Protein AF-A0A924FZG4-F1 (afdb_monomer_lite)

Structure (mmCIF, N/CA/C/O backbone):
data_AF-A0A924FZG4-F1
#
_entry.id   AF-A0A924FZG4-F1
#
loop_
_atom_site.group_PDB
_atom_site.id
_atom_site.type_symbol
_atom_site.label_atom_id
_atom_site.label_alt_id
_atom_site.label_comp_id
_atom_site.label_asym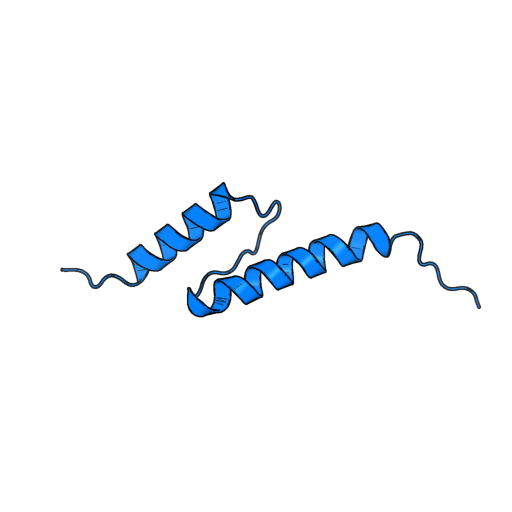_id
_atom_site.label_entity_id
_atom_site.label_seq_id
_atom_site.pdbx_PDB_ins_code
_atom_site.Cartn_x
_atom_site.Cartn_y
_atom_site.Cartn_z
_atom_site.occupancy
_atom_site.B_iso_or_equiv
_atom_site.auth_seq_id
_atom_site.auth_comp_id
_atom_site.auth_asym_id
_atom_site.auth_atom_id
_atom_site.pdbx_PDB_model_num
ATOM 1 N N . GLY A 1 1 ? 30.180 -4.750 -20.326 1.00 82.00 1 GLY A N 1
ATOM 2 C CA . GLY A 1 1 ? 28.824 -5.335 -20.354 1.00 82.00 1 GLY A CA 1
ATOM 3 C C . GLY A 1 1 ? 27.797 -4.228 -20.228 1.00 82.00 1 GLY A C 1
ATOM 4 O O . GLY A 1 1 ? 28.094 -3.241 -19.570 1.00 82.00 1 GLY A O 1
ATOM 5 N N . VAL A 1 2 ? 26.631 -4.370 -20.859 1.00 79.19 2 VAL A N 1
ATOM 6 C CA . VAL A 1 2 ? 25.521 -3.399 -20.810 1.00 79.19 2 VAL A CA 1
ATOM 7 C C . VAL A 1 2 ? 24.396 -3.995 -19.966 1.00 79.19 2 VAL A C 1
ATOM 9 O O . VAL A 1 2 ? 24.108 -5.182 -20.097 1.00 79.19 2 VAL A O 1
ATOM 12 N N . LYS A 1 3 ? 23.778 -3.199 -19.088 1.00 85.81 3 LYS A N 1
ATOM 13 C CA . LYS A 1 3 ? 22.610 -3.616 -18.297 1.00 85.81 3 LYS A CA 1
ATOM 14 C C . LYS A 1 3 ? 21.340 -3.021 -18.906 1.00 85.81 3 LYS A C 1
ATOM 16 O O . LYS A 1 3 ? 21.325 -1.838 -19.234 1.00 85.81 3 LYS A O 1
ATOM 21 N N . GLY A 1 4 ? 20.286 -3.825 -19.040 1.00 86.31 4 GLY A N 1
ATOM 22 C CA . GLY A 1 4 ? 18.964 -3.342 -19.440 1.00 86.31 4 GLY A CA 1
ATOM 23 C C . GLY A 1 4 ? 18.275 -2.616 -18.284 1.00 86.31 4 GLY A C 1
ATOM 24 O O . GLY A 1 4 ? 18.228 -3.142 -17.177 1.00 86.31 4 GLY A O 1
ATOM 25 N N . ILE A 1 5 ? 17.758 -1.412 -18.540 1.00 86.56 5 ILE A N 1
ATOM 26 C CA . ILE A 1 5 ? 17.029 -0.594 -17.549 1.00 86.56 5 ILE A CA 1
ATOM 27 C C . ILE A 1 5 ? 15.657 -0.109 -18.044 1.00 86.56 5 ILE A C 1
ATOM 29 O O . ILE A 1 5 ? 14.973 0.612 -17.324 1.00 86.56 5 ILE A O 1
ATOM 33 N N . GLY A 1 6 ? 15.250 -0.483 -19.264 1.00 90.06 6 GLY A N 1
ATOM 34 C CA . GLY A 1 6 ? 14.077 0.092 -19.939 1.00 90.06 6 GLY A CA 1
ATOM 35 C C . GLY A 1 6 ? 12.761 -0.067 -19.171 1.00 90.06 6 GLY A C 1
ATOM 36 O O . GLY A 1 6 ? 11.904 0.805 -19.242 1.00 90.06 6 GLY A O 1
ATOM 37 N N . GLU A 1 7 ? 12.628 -1.128 -18.376 1.00 91.06 7 GLU A N 1
ATOM 38 C CA . GLU A 1 7 ? 11.420 -1.402 -17.589 1.00 91.06 7 GLU A CA 1
ATOM 39 C C . GLU A 1 7 ? 11.466 -0.821 -16.169 1.00 91.06 7 GLU A C 1
ATOM 41 O O . GLU A 1 7 ? 10.451 -0.814 -15.474 1.00 91.06 7 GLU A O 1
ATOM 46 N N . GLY A 1 8 ? 12.614 -0.299 -15.719 1.00 88.00 8 GLY A N 1
ATOM 47 C CA . GLY A 1 8 ? 12.775 0.204 -14.350 1.00 88.00 8 GLY A CA 1
ATOM 48 C C . GLY A 1 8 ? 11.766 1.303 -14.003 1.00 88.00 8 GLY A C 1
ATOM 49 O O . GLY A 1 8 ? 11.248 1.336 -12.889 1.00 88.00 8 GLY A O 1
ATOM 50 N N . GLY A 1 9 ? 11.416 2.141 -14.985 1.00 88.88 9 GLY A N 1
ATOM 51 C CA . GLY A 1 9 ? 10.394 3.179 -14.846 1.00 88.88 9 GLY A CA 1
ATOM 52 C C . GLY A 1 9 ? 8.954 2.661 -14.770 1.00 88.88 9 GLY A C 1
ATOM 53 O O . GLY A 1 9 ? 8.090 3.387 -14.301 1.00 88.88 9 GLY A O 1
ATOM 54 N N . ALA A 1 10 ? 8.673 1.427 -15.189 1.00 91.75 10 ALA A N 1
ATOM 55 C CA . ALA A 1 10 ? 7.347 0.818 -15.069 1.00 91.75 10 ALA A CA 1
ATOM 56 C C . ALA A 1 10 ? 7.235 -0.078 -13.825 1.00 91.75 10 ALA A C 1
ATOM 58 O O . ALA A 1 10 ? 6.183 -0.123 -13.193 1.00 91.75 10 ALA A O 1
ATOM 59 N N . ILE A 1 11 ? 8.321 -0.764 -13.450 1.00 91.81 11 ILE A N 1
ATOM 60 C CA . ILE A 1 11 ? 8.340 -1.733 -12.344 1.00 91.81 11 ILE A CA 1
ATOM 61 C C . ILE A 1 11 ? 8.511 -1.045 -10.985 1.00 91.81 11 ILE A C 1
ATOM 63 O O . ILE A 1 11 ? 7.798 -1.368 -10.036 1.00 91.81 11 ILE A O 1
ATOM 67 N N . ALA A 1 12 ? 9.450 -0.100 -10.863 1.00 93.81 12 ALA A N 1
ATOM 68 C CA . ALA A 1 12 ? 9.782 0.491 -9.567 1.00 93.81 12 ALA A CA 1
ATOM 69 C C . ALA A 1 12 ? 8.678 1.408 -9.000 1.00 93.81 12 ALA A C 1
ATOM 71 O O . ALA A 1 12 ? 8.390 1.303 -7.803 1.00 93.81 12 ALA A O 1
ATOM 72 N N . PRO A 1 13 ? 8.011 2.271 -9.798 1.00 96.31 13 PRO A N 1
ATOM 73 C CA . PRO A 1 13 ? 7.006 3.185 -9.256 1.00 96.31 13 PRO A CA 1
ATOM 74 C C . PRO A 1 13 ? 5.810 2.530 -8.552 1.00 96.31 13 PRO A C 1
ATOM 76 O O . PRO A 1 13 ? 5.508 2.965 -7.441 1.00 96.31 13 PRO A O 1
ATOM 79 N N . PRO A 1 14 ? 5.129 1.496 -9.091 1.00 95.00 14 PRO A N 1
ATOM 80 C CA . PRO A 1 14 ? 3.986 0.903 -8.394 1.00 95.00 14 PRO A CA 1
ATOM 81 C C . PRO A 1 14 ? 4.378 0.279 -7.049 1.00 95.00 14 PRO A C 1
ATOM 83 O O . PRO A 1 14 ? 3.618 0.395 -6.089 1.00 95.00 14 PRO A O 1
ATOM 86 N N . ALA A 1 15 ? 5.572 -0.315 -6.944 1.00 95.00 15 ALA A N 1
ATOM 87 C CA . ALA A 1 15 ? 6.077 -0.855 -5.682 1.00 95.00 15 ALA A CA 1
ATOM 88 C C . ALA A 1 15 ? 6.388 0.257 -4.665 1.00 95.00 15 ALA A C 1
ATOM 90 O O . ALA A 1 15 ? 5.984 0.166 -3.507 1.00 95.00 15 ALA A O 1
ATOM 91 N N . ALA A 1 16 ? 7.052 1.334 -5.099 1.00 97.06 16 ALA A N 1
ATOM 92 C CA . ALA A 1 16 ? 7.348 2.481 -4.240 1.00 97.06 16 ALA A CA 1
ATOM 93 C C . ALA A 1 16 ? 6.066 3.148 -3.714 1.00 97.06 16 ALA A C 1
ATOM 95 O O . ALA A 1 16 ? 5.971 3.456 -2.527 1.00 97.06 16 ALA A O 1
ATOM 96 N N . ILE A 1 17 ? 5.059 3.311 -4.577 1.00 97.00 17 ILE A N 1
ATOM 97 C CA . ILE A 1 17 ? 3.754 3.869 -4.205 1.00 97.00 17 ILE A CA 1
ATOM 98 C C . ILE A 1 17 ? 3.034 2.948 -3.213 1.00 97.00 17 ILE A C 1
ATOM 100 O O . ILE A 1 17 ? 2.540 3.428 -2.196 1.00 97.00 17 ILE A O 1
ATOM 104 N N . ALA A 1 18 ? 2.994 1.636 -3.467 1.00 97.75 18 ALA A N 1
ATOM 105 C CA . ALA A 1 18 ? 2.358 0.683 -2.557 1.00 97.75 18 ALA A CA 1
ATOM 106 C C . ALA A 1 18 ? 3.010 0.690 -1.165 1.00 97.75 18 ALA A C 1
ATOM 108 O O . ALA A 1 18 ? 2.306 0.736 -0.157 1.00 97.75 18 ALA A O 1
ATOM 109 N N . ASN A 1 19 ? 4.344 0.734 -1.108 1.00 98.00 19 ASN A N 1
ATOM 110 C CA . ASN A 1 19 ? 5.082 0.826 0.150 1.00 98.00 19 ASN A CA 1
ATOM 111 C C . ASN A 1 19 ? 4.795 2.135 0.893 1.00 98.00 19 ASN A C 1
ATOM 113 O O . ASN A 1 19 ? 4.594 2.104 2.102 1.00 98.00 19 ASN A O 1
ATOM 117 N N . ALA A 1 20 ? 4.726 3.267 0.186 1.00 98.44 20 ALA A N 1
ATOM 118 C CA . ALA A 1 20 ? 4.394 4.556 0.792 1.00 98.44 20 ALA A CA 1
ATOM 119 C C . ALA A 1 20 ? 2.972 4.574 1.375 1.00 98.44 20 ALA A C 1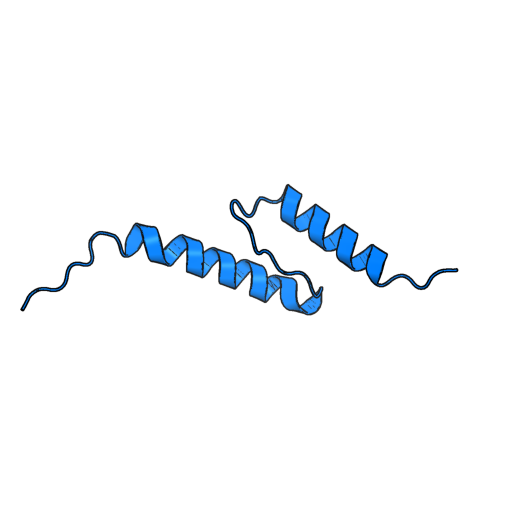
ATOM 121 O O . ALA A 1 20 ? 2.755 5.102 2.465 1.00 98.44 20 ALA A O 1
ATOM 122 N N . VAL A 1 21 ? 2.005 3.962 0.681 1.00 98.38 21 VAL A N 1
ATOM 123 C CA . VAL A 1 21 ? 0.643 3.812 1.209 1.00 98.38 21 VAL A CA 1
ATOM 124 C C . VAL A 1 21 ? 0.640 2.935 2.459 1.00 98.38 21 VAL A C 1
ATOM 126 O O . VAL A 1 21 ? 0.059 3.333 3.466 1.00 98.38 21 VAL A O 1
ATOM 129 N N . ASN A 1 22 ? 1.296 1.772 2.425 1.00 98.38 22 ASN A N 1
ATOM 130 C CA . ASN A 1 22 ? 1.363 0.890 3.589 1.00 98.38 22 ASN A CA 1
ATOM 131 C C . ASN A 1 22 ? 2.055 1.562 4.772 1.00 98.38 22 ASN A C 1
ATOM 133 O O . ASN A 1 22 ? 1.550 1.450 5.883 1.00 98.38 22 ASN A O 1
ATOM 137 N N . ASP A 1 23 ? 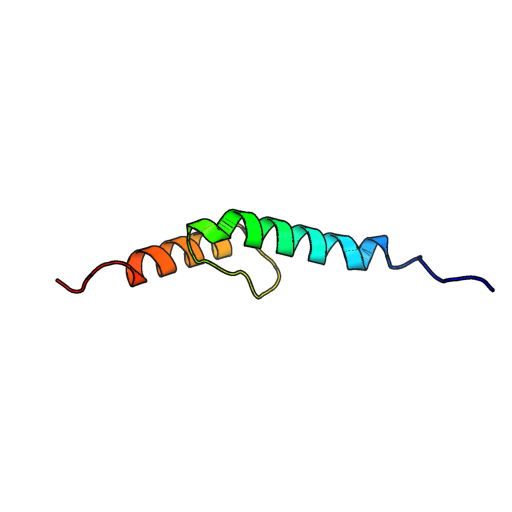3.136 2.314 4.546 1.00 98.62 23 ASP A N 1
ATOM 138 C CA . ASP A 1 23 ? 3.821 3.051 5.608 1.00 98.62 23 ASP A CA 1
ATOM 139 C C . ASP A 1 23 ? 2.904 4.083 6.283 1.00 98.62 23 ASP A C 1
ATOM 141 O O . ASP A 1 23 ? 2.794 4.100 7.510 1.00 98.62 23 ASP A O 1
ATOM 145 N N . ALA A 1 24 ? 2.142 4.848 5.495 1.00 98.31 24 ALA A N 1
ATOM 146 C CA . ALA A 1 24 ? 1.160 5.803 6.011 1.00 98.31 24 ALA A CA 1
ATOM 147 C C . ALA A 1 24 ? 0.023 5.143 6.819 1.00 98.31 24 ALA A C 1
ATOM 149 O O . ALA A 1 24 ? -0.558 5.771 7.704 1.00 98.31 24 ALA A O 1
ATOM 150 N N . LEU A 1 25 ? -0.299 3.879 6.530 1.00 97.94 25 LEU A N 1
ATOM 151 C CA . LEU A 1 25 ? -1.372 3.125 7.183 1.00 97.94 25 LEU A CA 1
ATOM 152 C C . LEU A 1 25 ? -0.917 2.349 8.430 1.00 97.94 25 LEU A C 1
ATOM 154 O O . LEU A 1 25 ? -1.767 1.875 9.189 1.00 97.94 25 LEU A O 1
ATOM 158 N N . ARG A 1 26 ? 0.393 2.270 8.705 1.00 97.81 26 ARG A N 1
ATOM 159 C CA . ARG A 1 26 ? 0.950 1.545 9.866 1.00 97.81 26 ARG A CA 1
ATOM 160 C C . ARG A 1 26 ? 0.319 1.927 11.209 1.00 97.81 26 ARG A C 1
ATOM 162 O O . ARG A 1 26 ? 0.008 1.005 11.964 1.00 97.81 26 ARG A O 1
ATOM 169 N N . PRO A 1 27 ? 0.069 3.215 11.533 1.00 97.06 27 PRO A N 1
ATOM 170 C CA . PRO A 1 27 ? -0.556 3.589 12.806 1.00 97.06 27 PRO A CA 1
ATOM 171 C C . PRO A 1 27 ? -1.977 3.040 12.977 1.00 97.06 27 PRO A C 1
ATOM 173 O O . PRO A 1 27 ? -2.462 2.940 14.098 1.00 97.06 27 PRO A O 1
ATOM 176 N N . LEU A 1 28 ? -2.636 2.685 11.870 1.00 96.31 28 LEU A N 1
ATOM 177 C CA . LEU A 1 28 ? -3.995 2.150 11.835 1.00 96.31 28 LEU A CA 1
ATOM 178 C C . LEU A 1 28 ? -4.024 0.617 11.773 1.00 96.31 28 LEU A C 1
ATOM 180 O O . LEU A 1 28 ? -5.106 0.045 11.687 1.00 96.31 28 LEU A O 1
ATOM 184 N N . ARG A 1 29 ? -2.856 -0.047 11.772 1.00 95.94 29 ARG A N 1
ATOM 185 C CA . ARG A 1 29 ? -2.718 -1.508 11.611 1.00 95.94 29 ARG A CA 1
ATOM 186 C C . ARG A 1 29 ? -3.410 -2.044 10.348 1.00 95.94 29 ARG A C 1
ATOM 188 O O . ARG A 1 29 ? -3.919 -3.161 10.336 1.00 95.94 29 ARG A O 1
ATOM 195 N N . VAL A 1 30 ? -3.418 -1.243 9.282 1.00 97.62 30 VAL A N 1
ATOM 196 C CA . VAL A 1 30 ? -3.973 -1.611 7.974 1.00 97.62 30 VAL A CA 1
ATOM 197 C C . VAL A 1 30 ? -2.839 -1.909 6.998 1.00 97.62 30 VAL A C 1
ATOM 199 O O . VAL A 1 30 ? -1.855 -1.175 6.947 1.00 97.62 30 VAL A O 1
ATOM 202 N N . GLU A 1 31 ? -3.015 -2.947 6.180 1.00 97.12 31 GLU A N 1
ATOM 203 C CA . GLU A 1 31 ? -2.091 -3.309 5.105 1.00 97.12 31 GLU A CA 1
ATOM 204 C C . GLU A 1 31 ? -2.838 -3.535 3.779 1.00 97.12 31 GLU A C 1
ATOM 206 O O . GLU A 1 31 ? -3.848 -4.237 3.703 1.00 97.12 31 GLU A O 1
ATOM 211 N N . MET A 1 32 ? -2.328 -2.928 2.711 1.00 97.75 32 MET A N 1
ATOM 212 C CA . MET A 1 32 ? -2.803 -3.061 1.339 1.00 97.75 32 MET A CA 1
ATOM 213 C C . MET A 1 32 ? -1.948 -4.092 0.596 1.00 97.75 32 MET A C 1
ATOM 215 O O . MET A 1 32 ? -0.825 -3.806 0.186 1.00 97.75 32 MET A O 1
ATOM 219 N N . LEU A 1 33 ? -2.513 -5.282 0.380 1.00 95.62 33 LEU A N 1
ATOM 220 C CA . LEU A 1 33 ? -1.834 -6.412 -0.278 1.00 95.62 33 LEU A CA 1
ATOM 221 C C . LEU A 1 33 ? -2.239 -6.618 -1.747 1.00 95.62 33 LEU A C 1
ATOM 223 O O . LEU A 1 33 ? -1.760 -7.534 -2.409 1.00 95.62 33 LEU A O 1
ATOM 227 N N . HIS A 1 34 ? -3.142 -5.782 -2.266 1.00 94.38 34 HIS A N 1
ATOM 228 C CA . HIS A 1 34 ? -3.742 -5.977 -3.584 1.00 94.38 34 HIS A CA 1
ATOM 229 C C . HIS A 1 34 ? -3.790 -4.681 -4.393 1.00 94.38 34 HIS A C 1
ATOM 231 O O . HIS A 1 34 ? -4.184 -3.623 -3.898 1.00 94.38 34 HIS A O 1
ATOM 237 N N . SER A 1 35 ? -3.464 -4.796 -5.680 1.00 93.94 35 SER A N 1
ATOM 238 C CA . SER A 1 35 ? -3.630 -3.736 -6.676 1.00 93.94 35 SER A CA 1
ATOM 239 C C . SER A 1 35 ? -5.015 -3.818 -7.355 1.00 93.94 35 SER A C 1
ATOM 241 O O . SE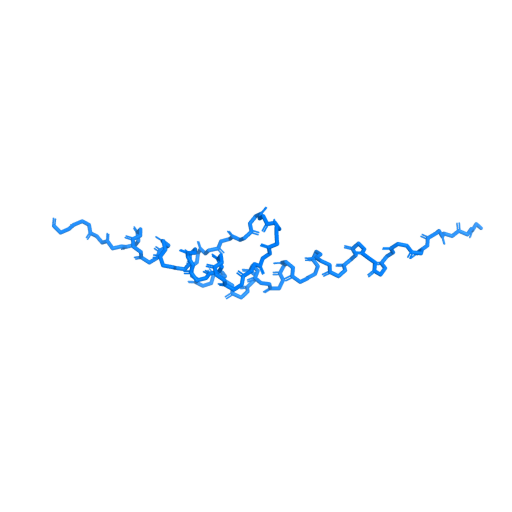R A 1 35 ? -5.606 -4.899 -7.433 1.00 93.94 35 SER A O 1
ATOM 243 N N . PRO A 1 36 ? -5.595 -2.703 -7.839 1.00 95.50 36 PRO A N 1
ATOM 244 C CA . PRO A 1 36 ? -5.192 -1.323 -7.563 1.00 95.50 36 PRO A CA 1
ATOM 245 C C . PRO A 1 36 ? -5.498 -0.900 -6.121 1.00 95.50 36 PRO A C 1
ATOM 247 O O . PRO A 1 36 ? -6.533 -1.259 -5.551 1.00 95.50 36 PRO A O 1
ATOM 250 N N . ILE A 1 37 ? -4.627 -0.069 -5.553 1.00 97.50 37 ILE A N 1
ATOM 251 C CA . ILE A 1 37 ? -4.847 0.588 -4.261 1.00 97.50 37 ILE A CA 1
ATOM 252 C C . ILE A 1 37 ? -5.747 1.809 -4.498 1.00 97.50 37 ILE A C 1
ATOM 254 O O . ILE A 1 37 ? -5.279 2.928 -4.690 1.00 97.50 37 ILE A O 1
ATOM 258 N N . SER A 1 38 ? -7.060 1.587 -4.574 1.00 97.56 38 SER A N 1
ATOM 259 C CA . SER A 1 38 ? -8.028 2.667 -4.796 1.00 97.56 38 SER A CA 1
ATOM 260 C C . SER A 1 38 ? -8.421 3.363 -3.485 1.00 97.56 38 SER A C 1
ATOM 262 O O . SER A 1 38 ? -8.458 2.707 -2.439 1.00 97.56 38 SER A O 1
ATOM 264 N N . PRO A 1 39 ? -8.826 4.650 -3.522 1.00 97.56 39 PRO A N 1
ATOM 265 C CA . PRO A 1 39 ? -9.307 5.358 -2.333 1.00 97.56 39 PRO A CA 1
ATOM 266 C C . PRO A 1 39 ? -10.427 4.609 -1.600 1.00 97.56 39 PRO A C 1
ATOM 268 O O . PRO A 1 39 ? -10.423 4.506 -0.377 1.00 97.5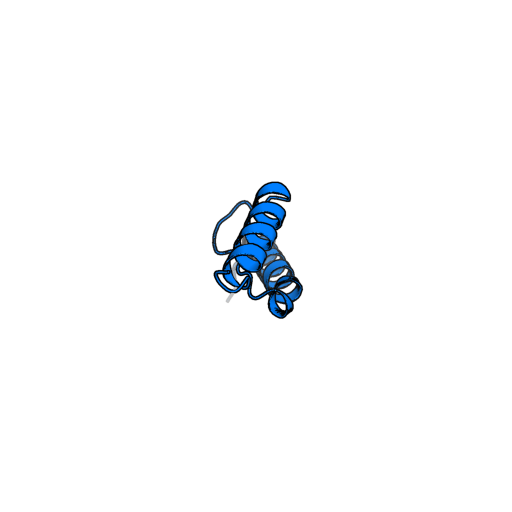6 39 PRO A O 1
ATOM 271 N N . ARG A 1 40 ? -11.355 3.997 -2.350 1.00 98.00 40 ARG A N 1
ATOM 272 C CA . ARG A 1 40 ? -12.451 3.196 -1.786 1.00 98.00 40 ARG A CA 1
ATOM 273 C C . ARG A 1 40 ? -11.949 1.989 -0.986 1.00 98.00 40 ARG A C 1
ATOM 275 O O . ARG A 1 40 ? -12.521 1.692 0.058 1.00 98.00 40 ARG A O 1
ATOM 282 N N . ARG A 1 41 ? -10.906 1.295 -1.459 1.00 97.69 41 ARG A N 1
ATOM 283 C CA . ARG A 1 41 ? -10.318 0.145 -0.747 1.00 97.69 41 ARG A CA 1
ATOM 284 C C . ARG A 1 41 ? -9.592 0.583 0.523 1.00 97.69 41 ARG A C 1
ATOM 286 O O . ARG A 1 41 ? -9.749 -0.080 1.540 1.00 97.69 41 ARG A O 1
ATOM 293 N N . ILE A 1 42 ? -8.892 1.720 0.481 1.00 97.88 42 ILE A N 1
ATOM 294 C CA . ILE A 1 42 ? -8.253 2.310 1.666 1.00 97.88 42 ILE A CA 1
ATOM 295 C C . ILE A 1 42 ? -9.310 2.619 2.734 1.00 97.88 42 ILE A C 1
ATOM 297 O O . ILE A 1 42 ? -9.192 2.160 3.866 1.00 97.88 42 ILE A O 1
ATOM 301 N N . VAL A 1 43 ? -10.380 3.339 2.373 1.00 97.81 43 VAL A N 1
ATOM 302 C CA . VAL A 1 43 ? -11.450 3.692 3.324 1.00 97.81 43 VAL A CA 1
ATOM 303 C C . VAL A 1 43 ? -12.103 2.441 3.914 1.00 97.81 43 VAL A C 1
ATOM 305 O O . VAL A 1 43 ? -12.287 2.368 5.126 1.00 97.81 43 VAL A O 1
ATOM 308 N N . ALA A 1 44 ? -12.415 1.441 3.083 1.00 97.38 44 ALA A N 1
ATOM 309 C CA . ALA A 1 44 ? -13.005 0.190 3.554 1.00 97.38 44 ALA A CA 1
ATOM 310 C C . ALA A 1 44 ? -12.095 -0.549 4.551 1.00 97.38 44 ALA A C 1
ATOM 312 O O . ALA A 1 44 ? -12.581 -1.023 5.575 1.00 97.38 44 ALA A O 1
ATOM 313 N N . ALA A 1 45 ? -10.787 -0.609 4.284 1.00 97.44 45 ALA A N 1
ATOM 314 C CA . ALA A 1 45 ? -9.827 -1.268 5.163 1.00 97.44 45 ALA A CA 1
ATOM 315 C C . ALA A 1 45 ? -9.675 -0.541 6.511 1.00 97.44 45 ALA A C 1
ATOM 317 O O . ALA A 1 45 ? -9.647 -1.186 7.555 1.00 97.44 45 ALA A O 1
ATOM 318 N N . ILE A 1 46 ? -9.662 0.797 6.502 1.00 97.50 46 ILE A N 1
ATOM 319 C CA . ILE A 1 46 ? -9.627 1.609 7.729 1.00 97.50 46 ILE A CA 1
ATOM 320 C C . ILE A 1 46 ? -10.887 1.386 8.571 1.00 97.50 46 ILE A C 1
ATOM 322 O O . ILE A 1 46 ? -10.790 1.228 9.785 1.00 97.50 46 ILE A O 1
ATOM 326 N N . ILE A 1 47 ? -12.069 1.368 7.948 1.00 97.44 47 ILE A N 1
ATOM 327 C CA . ILE A 1 47 ? -13.329 1.114 8.663 1.00 97.44 47 ILE A CA 1
ATOM 328 C C . ILE A 1 47 ? -13.314 -0.288 9.283 1.00 97.44 47 ILE A C 1
ATOM 330 O O . ILE A 1 47 ? -13.577 -0.421 10.475 1.00 97.44 47 ILE A O 1
ATOM 334 N N . ALA A 1 48 ? -12.933 -1.308 8.509 1.00 95.94 48 ALA A N 1
ATOM 335 C CA . ALA A 1 48 ? -12.865 -2.685 8.991 1.00 95.94 48 ALA A CA 1
ATOM 336 C C . ALA A 1 48 ? -11.900 -2.848 10.179 1.00 95.94 48 ALA A C 1
ATOM 338 O O . ALA A 1 48 ? -12.246 -3.500 11.161 1.00 95.94 48 ALA A O 1
ATOM 339 N N . ALA A 1 49 ? -10.720 -2.220 10.124 1.00 95.44 49 ALA A N 1
ATOM 340 C CA . ALA A 1 49 ? -9.762 -2.247 11.228 1.00 95.44 49 ALA A CA 1
ATOM 341 C C . ALA A 1 49 ? -10.327 -1.589 12.498 1.00 95.44 49 ALA A C 1
ATOM 343 O O . ALA A 1 49 ? -10.221 -2.153 13.583 1.00 95.44 49 ALA A O 1
ATOM 344 N N . ARG A 1 50 ? -11.001 -0.438 12.368 1.00 93.50 50 ARG A N 1
ATOM 345 C CA . ARG A 1 50 ? -11.633 0.252 13.506 1.00 93.50 50 ARG A CA 1
ATOM 346 C C . ARG A 1 50 ? -12.741 -0.568 14.162 1.00 93.50 50 ARG A C 1
ATOM 348 O O . ARG A 1 50 ? -12.892 -0.511 15.379 1.00 93.50 50 ARG A O 1
ATOM 355 N N . ASP A 1 51 ? -13.528 -1.292 13.372 1.00 93.88 51 ASP A N 1
ATOM 356 C CA . ASP A 1 51 ? -14.595 -2.138 13.907 1.00 93.88 51 ASP A CA 1
ATOM 357 C C . ASP A 1 51 ? -14.040 -3.388 14.598 1.00 93.88 51 ASP A C 1
ATOM 359 O O . ASP A 1 51 ? -14.583 -3.794 15.622 1.00 93.88 51 ASP A O 1
ATOM 363 N N . ALA A 1 52 ? -12.922 -3.939 14.115 1.00 89.31 52 ALA A N 1
ATOM 364 C CA . ALA A 1 52 ? -12.231 -5.052 14.766 1.00 89.31 52 ALA A CA 1
ATOM 365 C C . ALA A 1 52 ? -11.626 -4.679 16.134 1.00 89.31 52 ALA A C 1
ATOM 367 O O . ALA A 1 52 ? -11.519 -5.533 17.011 1.00 89.31 52 ALA A O 1
ATOM 368 N N . GLU A 1 53 ? -11.240 -3.416 16.337 1.00 86.00 53 GLU A N 1
ATOM 369 C CA . GLU A 1 53 ? -10.699 -2.929 17.615 1.00 86.00 53 GLU A CA 1
ATOM 370 C C . GLU A 1 53 ? -11.779 -2.602 18.658 1.00 86.00 53 GLU A C 1
ATOM 372 O O . GLU A 1 53 ? -11.459 -2.351 19.823 1.00 86.00 53 GLU A O 1
ATOM 377 N N . ARG A 1 54 ? -13.062 -2.596 18.277 1.00 84.00 54 ARG A N 1
ATOM 378 C CA . ARG A 1 54 ? -14.147 -2.288 19.208 1.00 84.00 54 ARG A CA 1
ATOM 379 C C . ARG A 1 54 ? -14.422 -3.501 20.105 1.00 84.00 54 ARG A C 1
ATOM 381 O O . ARG A 1 54 ? -14.756 -4.563 19.581 1.00 84.00 54 ARG A O 1
ATOM 388 N N . PRO A 1 55 ? -14.335 -3.370 21.441 1.00 74.31 55 PRO A N 1
ATOM 389 C CA . PRO A 1 55 ? -14.697 -4.465 22.331 1.00 74.31 55 PRO A CA 1
ATOM 390 C C . PRO A 1 55 ? -16.172 -4.833 22.125 1.00 74.31 55 PRO A C 1
ATOM 392 O O . PRO A 1 55 ? -17.020 -3.9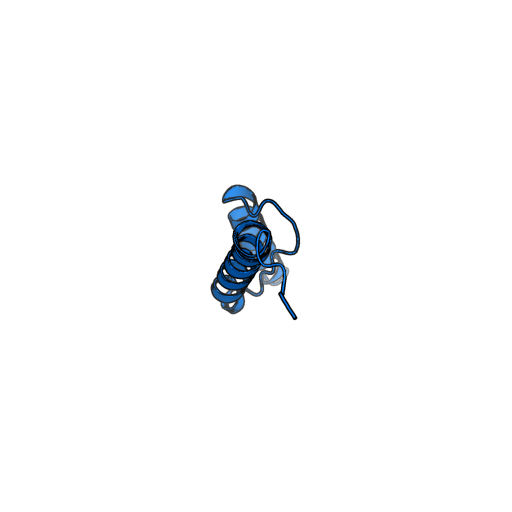49 21.971 1.00 74.31 55 PRO A O 1
ATOM 395 N N . ALA A 1 56 ? -16.463 -6.136 22.105 1.00 73.56 56 ALA A N 1
ATOM 396 C CA . ALA A 1 56 ? -17.836 -6.623 22.132 1.00 73.56 56 ALA A CA 1
ATOM 397 C C . ALA A 1 56 ? -18.493 -6.126 23.430 1.00 73.56 56 ALA A C 1
ATOM 399 O O . ALA A 1 56 ? -17.941 -6.338 24.511 1.00 73.56 56 ALA A O 1
ATOM 400 N N . ALA A 1 57 ? -19.596 -5.390 23.284 1.00 64.56 57 ALA A N 1
ATOM 401 C CA . ALA A 1 57 ? -20.381 -4.859 24.396 1.00 64.56 57 ALA A CA 1
ATOM 402 C C . ALA A 1 57 ? -21.043 -5.976 25.212 1.00 64.56 57 ALA A C 1
ATOM 404 O O . ALA A 1 57 ? -21.416 -7.004 24.598 1.00 64.56 57 ALA A O 1
#

Secondary structure (DSSP, 8-state):
-----TTHHHHHHHHHHHHHHHHHHGGGT----SSS--HHHHHHHHHHHHHHTSPP-

Foldseek 3Di:
DDDDCPCVVVPVVVVVVQVVLQVVCVVLVFHDPDPPPDPVVVVVRSVVSVVVPDDDD

Radius of gyration: 16.44 Å; chains: 1; bounding box: 49×12×45 Å

pLDDT: mean 93.07, std 7.06, range [64.56, 98.62]

Sequence (57 aa):
GVKGIGEGGAIAPPAAIANAVNDALRPLRVEMLHSPISPRRIVAAIIAARDAERPAA